Protein AF-A0A6V7J094-F1 (afdb_monomer)

Sequence (58 aa):
YWLFHCHFLFHIVIGMNLILHVGTHADLPPIPPNFPTCGDHLPPITPPLPLSSSTSFH

Foldseek 3Di:
DDKDADPDPVRVVVPRIDDDDDDDPVPDDPQDPPRDDDDPPDDPPPDPDPPPDDPDDD

InterPro domains:
  IPR002355 Multicopper oxidase, copper-binding site [PS00080] (5-16)
  IPR008972 Cupredoxin [G3DSA:2.60.40.420] (1-43)
  IPR008972 Cupredoxin [SSF49503] (2-39)

Secondary structure (DSSP, 8-state):
-EEEE-SSHHHHHTT-EEEE--S-GGGSPPPPTTPPPP------------S-------

Radius of gyration: 24.69 Å; Cα contacts (8 Å, |Δi|>4): 27; chains: 1; bounding box: 33×26×74 Å

Solvent-accessible surface area (backbone atoms only — not comparable to full-atom values): 4253 Å² total; per-residue (Å²): 113,43,87,47,60,51,91,48,70,69,44,40,74,78,56,46,57,47,78,46,81,72,86,58,79,86,76,53,78,78,85,60,89,87,60,86,69,92,69,85,86,66,74,85,79,74,72,76,76,78,94,77,84,79,78,87,78,134

Organism: NCBI:txid1563983

Mean predicted aligned error: 12.73 Å

pLDDT: mean 83.31, std 14.95, range [41.16, 95.94]

Structure (mmCIF, N/CA/C/O backbone):
data_AF-A0A6V7J094-F1
#
_entry.id   AF-A0A6V7J094-F1
#
loop_
_atom_site.group_PDB
_atom_site.id
_atom_site.type_symbol
_atom_site.label_atom_id
_atom_site.label_alt_id
_atom_site.label_comp_id
_atom_site.label_asym_id
_atom_site.label_entity_id
_atom_site.label_seq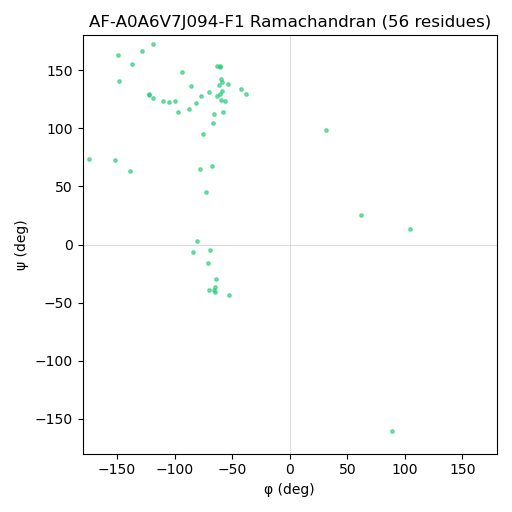_id
_atom_site.pdbx_PDB_ins_code
_atom_site.Cartn_x
_atom_site.Cartn_y
_atom_site.Cartn_z
_atom_site.occupancy
_atom_site.B_iso_or_equiv
_atom_site.auth_seq_id
_atom_site.auth_comp_id
_atom_site.auth_asym_id
_atom_site.auth_atom_id
_atom_site.pdbx_PDB_model_num
ATOM 1 N N . TYR A 1 1 ? -7.998 0.204 4.828 1.00 92.25 1 TYR A N 1
ATOM 2 C CA . TYR A 1 1 ? -6.581 -0.216 4.812 1.00 92.25 1 TYR A CA 1
ATOM 3 C C . TYR A 1 1 ? -5.704 1.013 4.686 1.00 92.25 1 TYR A C 1
ATOM 5 O O . TYR A 1 1 ? -6.052 1.895 3.913 1.00 92.25 1 TYR A O 1
ATOM 13 N N . TRP A 1 2 ? -4.596 1.066 5.419 1.00 93.06 2 TRP A N 1
ATOM 14 C CA . TRP A 1 2 ? -3.632 2.165 5.391 1.00 93.06 2 TRP A CA 1
ATOM 15 C C . TRP A 1 2 ? -2.257 1.627 5.020 1.00 93.06 2 TRP A C 1
ATOM 17 O O . TRP A 1 2 ? -1.788 0.675 5.641 1.00 93.06 2 TRP A O 1
ATOM 27 N N . LEU A 1 3 ? -1.621 2.232 4.021 1.00 94.81 3 LEU A N 1
ATOM 28 C CA . LEU A 1 3 ? -0.242 1.929 3.661 1.00 94.81 3 LEU A CA 1
ATOM 29 C C . LEU A 1 3 ? 0.692 2.799 4.503 1.00 94.81 3 LEU A C 1
ATOM 31 O O . LEU A 1 3 ? 0.683 4.021 4.389 1.00 94.81 3 LEU A O 1
ATOM 35 N N . PHE A 1 4 ? 1.507 2.159 5.330 1.00 95.06 4 PHE A N 1
ATOM 36 C CA . PHE A 1 4 ? 2.568 2.794 6.095 1.00 95.06 4 PHE A CA 1
ATOM 37 C C . PHE A 1 4 ? 3.914 2.360 5.521 1.00 95.06 4 PHE A C 1
ATOM 39 O O . PHE A 1 4 ? 4.192 1.168 5.417 1.00 95.06 4 PHE A O 1
ATOM 46 N N . HIS A 1 5 ? 4.754 3.305 5.117 1.00 94.56 5 HIS A N 1
ATOM 47 C CA . HIS A 1 5 ? 6.043 2.997 4.505 1.00 94.56 5 HIS A CA 1
ATOM 48 C C . HIS A 1 5 ? 7.077 4.078 4.814 1.00 94.56 5 HIS A C 1
ATOM 50 O O . HIS A 1 5 ? 6.741 5.201 5.193 1.00 94.56 5 HIS A O 1
ATOM 56 N N . CYS A 1 6 ? 8.353 3.755 4.613 1.00 93.94 6 CYS A N 1
ATOM 57 C CA . CYS A 1 6 ? 9.391 4.778 4.589 1.00 93.94 6 CYS A CA 1
ATOM 58 C C . CYS A 1 6 ? 9.237 5.631 3.319 1.00 93.94 6 CYS A C 1
ATOM 60 O O . CYS A 1 6 ? 9.139 5.092 2.218 1.00 93.94 6 CYS A O 1
ATOM 62 N N . HIS A 1 7 ? 9.246 6.958 3.447 1.00 94.56 7 HIS A N 1
ATOM 63 C CA . HIS A 1 7 ? 9.081 7.882 2.314 1.00 94.56 7 HIS A CA 1
ATOM 64 C C . HIS A 1 7 ? 10.283 7.894 1.341 1.00 94.56 7 HIS A C 1
ATOM 66 O O . HIS A 1 7 ? 10.251 8.541 0.298 1.00 94.56 7 HIS A O 1
ATOM 72 N N . PHE A 1 8 ? 11.362 7.173 1.654 1.00 95.00 8 PHE A N 1
ATOM 73 C CA . PHE A 1 8 ? 12.496 7.021 0.751 1.00 95.00 8 PHE A CA 1
ATOM 74 C C . PHE A 1 8 ? 12.218 5.932 -0.289 1.00 95.00 8 PHE A C 1
ATOM 76 O O . PHE A 1 8 ? 11.988 4.776 0.070 1.00 95.00 8 PHE A O 1
ATOM 83 N N . LEU A 1 9 ? 12.272 6.296 -1.576 1.00 92.62 9 LEU A N 1
ATOM 84 C CA . LEU A 1 9 ? 11.878 5.423 -2.689 1.00 92.62 9 LEU A CA 1
ATOM 85 C C . LEU A 1 9 ? 12.580 4.058 -2.654 1.00 92.62 9 LEU A C 1
ATOM 87 O O . LEU A 1 9 ? 11.946 3.023 -2.826 1.00 92.62 9 LEU A O 1
ATOM 91 N N . PHE A 1 10 ? 13.881 4.035 -2.378 1.00 93.75 10 PHE A N 1
ATOM 92 C CA . PHE A 1 10 ? 14.608 2.770 -2.306 1.00 93.75 10 PHE A CA 1
ATOM 93 C C . PHE A 1 10 ? 14.119 1.886 -1.158 1.00 93.75 10 PHE A C 1
ATOM 95 O O . PHE A 1 10 ? 14.012 0.679 -1.331 1.00 93.75 10 PHE A O 1
ATOM 102 N N . HIS A 1 11 ? 13.750 2.468 -0.015 1.00 93.31 11 HIS A N 1
ATOM 103 C CA . HIS A 1 11 ? 13.256 1.714 1.135 1.00 93.31 11 HIS A CA 1
ATOM 104 C C . HIS A 1 11 ? 11.868 1.116 0.895 1.00 93.31 11 HIS A C 1
ATOM 106 O O . HIS A 1 11 ? 11.635 -0.030 1.273 1.00 93.31 11 HIS A O 1
ATOM 112 N N . ILE A 1 12 ? 10.956 1.835 0.232 1.00 94.81 12 ILE A N 1
ATOM 113 C CA . ILE A 1 12 ? 9.662 1.243 -0.141 1.00 94.81 12 ILE A CA 1
ATOM 114 C C . ILE A 1 12 ? 9.847 0.097 -1.150 1.00 94.81 12 ILE A C 1
ATOM 116 O O . ILE A 1 12 ? 9.221 -0.948 -0.977 1.00 94.81 12 ILE A O 1
ATOM 120 N N . VAL A 1 13 ? 10.747 0.245 -2.133 1.00 92.81 13 VAL A N 1
ATOM 121 C CA . VAL A 1 13 ? 11.007 -0.774 -3.170 1.00 92.81 13 VAL A CA 1
ATOM 122 C C . VAL A 1 13 ? 11.621 -2.052 -2.592 1.00 92.81 13 VAL A C 1
ATOM 124 O O . VAL A 1 13 ? 11.230 -3.143 -2.995 1.00 92.81 13 VAL A O 1
ATOM 127 N N . ILE A 1 14 ? 12.534 -1.947 -1.622 1.00 95.12 14 ILE A N 1
ATOM 128 C CA . ILE A 1 14 ? 13.134 -3.124 -0.961 1.00 95.12 14 ILE A CA 1
ATOM 129 C C . ILE A 1 14 ? 12.241 -3.739 0.128 1.00 95.12 14 ILE A C 1
ATOM 131 O O . ILE A 1 14 ? 12.656 -4.687 0.789 1.00 95.12 14 ILE A O 1
ATOM 135 N N . GLY A 1 15 ? 11.026 -3.216 0.329 1.00 93.12 15 GLY A N 1
ATOM 136 C CA . GLY A 1 15 ? 10.021 -3.852 1.180 1.00 93.12 15 GLY A CA 1
ATOM 137 C C . GLY A 1 15 ? 9.799 -3.223 2.556 1.00 93.12 15 GLY A C 1
ATOM 138 O O . GLY A 1 15 ? 9.132 -3.834 3.384 1.00 93.12 15 GLY A O 1
ATOM 139 N N . MET A 1 16 ? 10.293 -2.010 2.834 1.00 95.75 16 MET A N 1
ATOM 140 C CA . MET A 1 16 ? 9.981 -1.294 4.085 1.00 95.75 16 MET A CA 1
ATOM 141 C C . MET A 1 16 ? 8.587 -0.652 4.031 1.00 95.75 16 MET A C 1
ATOM 143 O O . MET A 1 16 ? 8.433 0.575 4.042 1.00 95.75 16 MET A O 1
ATOM 147 N N . ASN A 1 17 ? 7.570 -1.503 3.948 1.00 95.56 17 ASN A N 1
ATOM 148 C CA . ASN A 1 17 ? 6.161 -1.145 3.924 1.00 95.56 17 ASN A CA 1
ATOM 149 C C . ASN A 1 17 ? 5.342 -2.088 4.819 1.00 95.56 17 ASN A C 1
ATOM 151 O O . ASN A 1 17 ? 5.746 -3.209 5.115 1.00 95.56 17 ASN A O 1
ATOM 155 N N . LEU A 1 18 ? 4.199 -1.597 5.285 1.00 94.88 18 LEU A N 1
ATOM 156 C CA . LEU A 1 18 ? 3.270 -2.310 6.145 1.00 94.88 18 LEU A CA 1
ATOM 157 C C . LEU A 1 18 ? 1.841 -1.842 5.845 1.00 94.88 18 LEU A C 1
ATOM 159 O O . LEU A 1 18 ? 1.595 -0.656 5.624 1.00 94.88 18 LEU A O 1
ATOM 163 N N . ILE A 1 19 ? 0.890 -2.776 5.847 1.00 95.94 19 ILE A N 1
ATOM 164 C CA . ILE A 1 19 ? -0.535 -2.487 5.670 1.00 95.94 19 ILE A CA 1
ATOM 165 C C . ILE A 1 19 ? -1.245 -2.599 7.017 1.00 95.94 19 ILE A C 1
ATOM 167 O O . ILE A 1 19 ? -1.245 -3.659 7.639 1.00 95.94 19 ILE A O 1
ATOM 171 N N . LEU A 1 20 ? -1.904 -1.522 7.444 1.00 95.31 20 LEU A N 1
ATOM 172 C CA . LEU A 1 20 ? -2.755 -1.507 8.632 1.00 95.31 20 LEU A CA 1
ATOM 173 C C . LEU A 1 20 ? -4.223 -1.639 8.225 1.00 95.31 20 LEU A C 1
ATOM 175 O O . LEU A 1 20 ? -4.755 -0.823 7.466 1.00 95.31 20 LEU A O 1
ATOM 179 N N . HIS A 1 21 ? -4.905 -2.650 8.755 1.00 94.88 21 HIS A N 1
ATOM 180 C CA . HIS A 1 2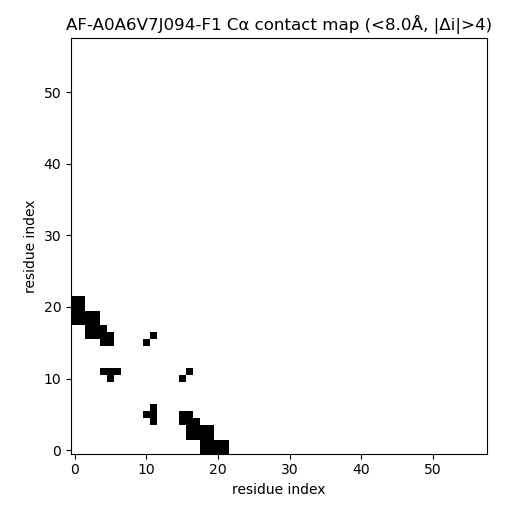1 ? -6.355 -2.759 8.656 1.00 94.88 21 HIS A CA 1
ATOM 181 C C . HIS A 1 21 ? -6.985 -2.216 9.939 1.00 94.88 21 HIS A C 1
ATOM 183 O O . HIS A 1 21 ? -6.780 -2.764 11.018 1.00 94.88 21 HIS A O 1
ATOM 189 N N . VAL A 1 22 ? -7.717 -1.111 9.811 1.00 93.88 22 VAL A N 1
ATOM 190 C CA . VAL A 1 22 ? -8.451 -0.471 10.906 1.00 93.88 22 VAL A CA 1
ATOM 191 C C . VAL A 1 22 ? -9.916 -0.420 10.488 1.00 93.88 22 VAL A C 1
ATOM 193 O O . VAL A 1 22 ? -10.197 0.032 9.377 1.00 93.88 22 VAL A O 1
ATOM 196 N N . GLY A 1 23 ? -10.814 -0.876 11.362 1.00 94.31 23 GLY A N 1
ATOM 197 C CA . GLY A 1 23 ? -12.249 -0.978 11.086 1.00 94.31 23 GLY A CA 1
ATOM 198 C C . GLY A 1 23 ? -12.665 -2.314 10.464 1.00 94.31 23 GLY A C 1
ATOM 199 O O . GLY A 1 23 ? -11.973 -3.327 10.583 1.00 94.31 23 GLY A O 1
ATOM 200 N N . THR A 1 24 ? -13.833 -2.306 9.833 1.00 94.19 24 THR A N 1
ATOM 201 C CA . THR A 1 24 ? -14.483 -3.445 9.180 1.00 94.19 24 THR A CA 1
ATOM 202 C C . THR A 1 24 ? -14.666 -3.192 7.685 1.00 94.19 24 THR A C 1
ATOM 204 O O . THR A 1 24 ? -14.446 -2.092 7.180 1.00 94.19 24 THR A O 1
ATOM 207 N N . HIS A 1 25 ? -15.113 -4.213 6.952 1.00 89.88 25 HIS A N 1
ATOM 208 C CA . HIS A 1 25 ? -15.382 -4.063 5.523 1.00 89.88 25 HIS A CA 1
ATOM 209 C C . HIS A 1 25 ? -16.523 -3.076 5.220 1.00 89.88 25 HIS A C 1
ATOM 211 O O . HIS A 1 25 ? -16.494 -2.418 4.187 1.00 89.88 25 HIS A O 1
ATOM 217 N N . ALA A 1 26 ? -17.498 -2.939 6.124 1.00 93.50 26 ALA A N 1
ATOM 218 C CA . ALA A 1 26 ? -18.622 -2.017 5.962 1.00 93.50 26 ALA A CA 1
ATOM 219 C C . ALA A 1 26 ? -18.215 -0.537 6.091 1.00 93.50 26 ALA A C 1
ATOM 221 O O . ALA A 1 26 ? -18.962 0.337 5.664 1.00 93.50 26 ALA A O 1
ATOM 222 N N . ASP A 1 27 ? -17.030 -0.264 6.647 1.00 94.25 27 ASP A N 1
ATOM 223 C CA . ASP A 1 27 ? -16.485 1.089 6.795 1.00 94.25 27 ASP A CA 1
ATOM 224 C C . ASP A 1 27 ? -15.770 1.579 5.519 1.00 94.25 27 ASP A C 1
ATOM 226 O O . ASP A 1 27 ? -15.349 2.734 5.438 1.00 94.25 27 ASP A O 1
ATOM 230 N N . LEU A 1 28 ? -15.606 0.708 4.513 1.00 92.94 28 LEU A N 1
ATOM 231 C CA . LEU A 1 28 ? -15.058 1.069 3.207 1.00 92.94 28 LEU A CA 1
ATOM 232 C C . LEU A 1 28 ? -16.173 1.607 2.298 1.00 92.94 28 LEU A C 1
ATOM 234 O O . LEU A 1 28 ? -17.247 1.007 2.223 1.00 92.94 28 LEU A O 1
ATOM 238 N N . PRO A 1 29 ? -15.931 2.700 1.551 1.00 92.88 29 PRO A N 1
ATOM 239 C CA . PRO A 1 29 ? -16.868 3.132 0.526 1.00 92.88 29 PRO A CA 1
ATOM 240 C C . PRO A 1 29 ? -16.995 2.057 -0.568 1.00 92.88 29 PRO A C 1
ATOM 242 O O . PRO A 1 29 ? -16.047 1.298 -0.803 1.00 92.88 29 PRO A O 1
ATOM 245 N N . PRO A 1 30 ? -18.137 1.997 -1.274 1.00 93.06 30 PRO A N 1
ATOM 246 C CA . PRO A 1 30 ? -18.290 1.097 -2.408 1.00 93.06 30 PRO A CA 1
ATOM 247 C C 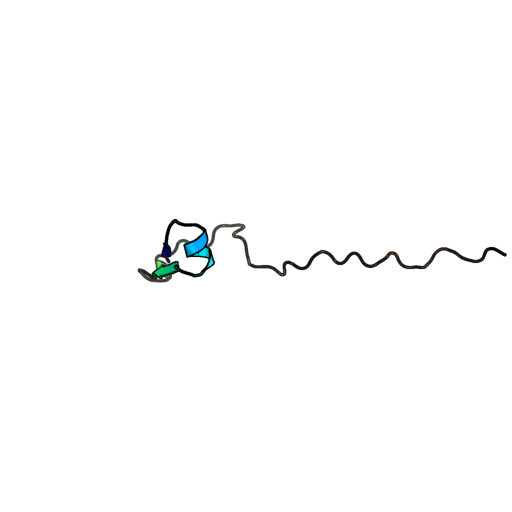. PRO A 1 30 ? -17.262 1.414 -3.500 1.00 93.06 30 PRO A C 1
ATOM 249 O O . PRO A 1 30 ? -16.816 2.554 -3.654 1.00 93.06 30 PRO A O 1
ATOM 252 N N . ILE A 1 31 ? -16.905 0.393 -4.281 1.00 92.38 31 ILE A N 1
ATOM 253 C CA . ILE A 1 31 ? -15.956 0.517 -5.391 1.00 92.38 31 ILE A CA 1
ATOM 254 C C . ILE A 1 31 ? -16.504 1.540 -6.409 1.00 92.38 31 ILE A C 1
ATOM 256 O O . ILE A 1 31 ? -17.631 1.366 -6.883 1.00 92.38 31 ILE A O 1
ATOM 260 N N . PRO A 1 32 ? -15.747 2.598 -6.760 1.00 93.19 32 PRO A N 1
ATOM 261 C CA . PRO A 1 32 ? -16.189 3.591 -7.736 1.00 93.19 32 PRO A CA 1
ATOM 262 C C . PRO A 1 32 ? -16.452 2.988 -9.128 1.00 93.19 32 PRO A C 1
ATOM 264 O O . PRO A 1 32 ? -15.817 1.998 -9.503 1.00 93.19 32 PRO A O 1
ATOM 267 N N . PRO A 1 33 ? -17.331 3.595 -9.948 1.00 93.88 33 PRO A N 1
ATOM 268 C CA . PRO A 1 33 ? -17.461 3.200 -11.348 1.00 93.88 33 PRO A CA 1
ATOM 269 C C . PRO A 1 33 ? -16.119 3.365 -12.080 1.00 93.88 33 PRO A C 1
ATOM 271 O O . PRO A 1 33 ? -15.411 4.349 -11.868 1.00 93.88 33 PRO A O 1
ATOM 274 N N . ASN A 1 34 ? -15.781 2.410 -12.954 1.00 89.94 34 ASN A N 1
ATOM 275 C CA . ASN A 1 34 ? -14.500 2.329 -13.679 1.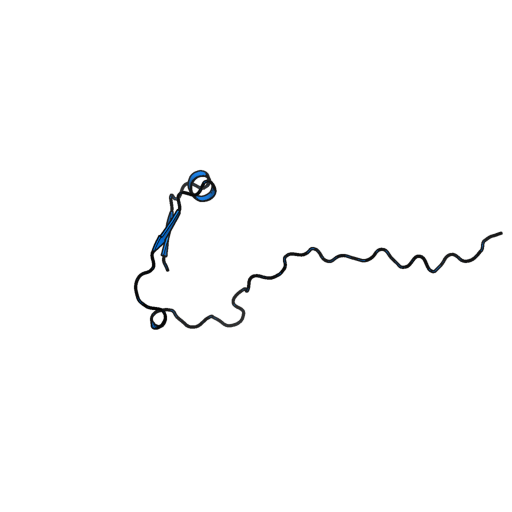00 89.94 34 ASN A CA 1
ATOM 276 C C . ASN A 1 34 ? -13.255 2.174 -12.786 1.00 89.94 34 ASN A C 1
ATOM 278 O O . ASN A 1 34 ? -12.154 2.549 -13.193 1.00 89.94 34 ASN A O 1
ATOM 282 N N . PHE A 1 35 ? -13.402 1.627 -11.576 1.00 92.12 35 PHE A N 1
ATOM 283 C CA . PHE A 1 35 ? -12.242 1.297 -10.755 1.00 92.12 35 PHE A CA 1
ATOM 284 C C . PHE A 1 35 ? -11.354 0.265 -11.475 1.00 92.12 35 PHE A C 1
ATOM 286 O O . PHE A 1 35 ? -11.875 -0.749 -11.950 1.00 92.12 35 PHE A O 1
ATOM 293 N N . PRO A 1 36 ? -10.035 0.507 -11.584 1.00 88.00 36 PRO A N 1
ATOM 294 C CA . PRO A 1 36 ? -9.148 -0.370 -12.331 1.00 88.00 36 PRO A CA 1
ATOM 295 C C . PRO A 1 36 ? -9.106 -1.755 -11.690 1.00 88.00 36 PRO A C 1
ATOM 297 O O . PRO A 1 36 ? -8.835 -1.909 -10.499 1.00 88.00 36 PRO A O 1
ATOM 300 N N . THR A 1 37 ? -9.351 -2.773 -12.503 1.00 88.25 37 THR A N 1
ATOM 301 C CA . THR A 1 37 ? -9.119 -4.166 -12.134 1.00 88.25 37 THR A CA 1
ATOM 302 C C .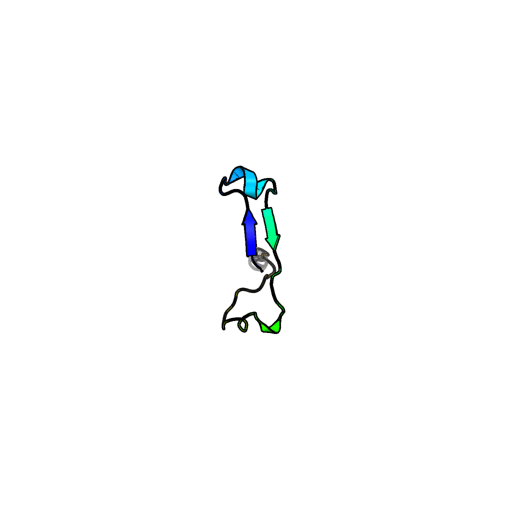 THR A 1 37 ? -7.734 -4.577 -12.603 1.00 88.25 37 THR A C 1
ATOM 304 O O . THR A 1 37 ? -7.260 -4.114 -13.642 1.00 88.25 37 THR A O 1
ATOM 307 N N . CYS A 1 38 ? -7.089 -5.479 -11.864 1.00 85.50 38 CYS A N 1
ATOM 308 C CA . CYS A 1 38 ? -5.936 -6.178 -12.416 1.00 85.50 38 CYS A CA 1
ATOM 309 C C . CYS A 1 38 ? -6.399 -6.926 -13.675 1.00 85.50 38 CYS A C 1
ATOM 311 O O . CYS A 1 38 ? -7.455 -7.560 -13.661 1.00 85.50 38 CYS A O 1
ATOM 313 N N . GLY A 1 39 ? -5.651 -6.798 -14.762 1.00 79.00 39 GLY A N 1
ATOM 314 C CA . GLY A 1 39 ? -5.899 -7.513 -16.005 1.00 79.00 39 GLY A CA 1
ATOM 315 C C . GLY A 1 39 ? -4.629 -8.215 -16.451 1.00 79.00 39 GLY A C 1
ATOM 316 O O . GLY A 1 39 ? -3.536 -7.921 -15.961 1.00 79.00 39 GLY A O 1
ATOM 317 N N . ASP A 1 40 ? -4.767 -9.123 -17.407 1.00 73.75 40 ASP A N 1
ATOM 318 C CA . ASP A 1 40 ? -3.617 -9.723 -18.062 1.00 73.75 40 ASP A CA 1
ATOM 319 C C . ASP A 1 40 ?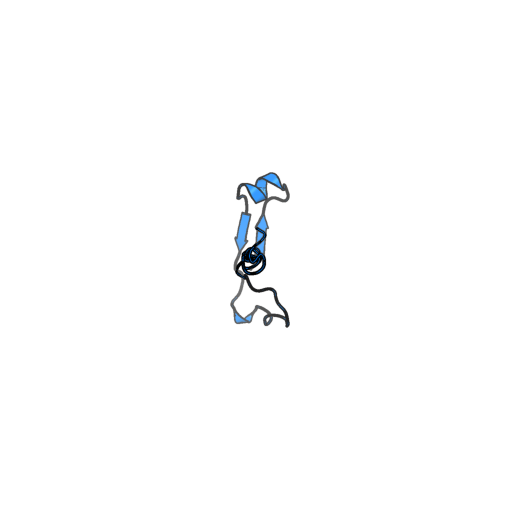 -2.897 -8.635 -18.875 1.00 73.75 40 ASP A C 1
ATOM 321 O O . ASP A 1 40 ? -3.360 -8.221 -19.938 1.00 73.75 40 ASP A O 1
ATOM 325 N N . HIS A 1 41 ? -1.757 -8.145 -18.377 1.00 67.94 41 HIS A N 1
ATOM 326 C CA . HIS A 1 41 ? -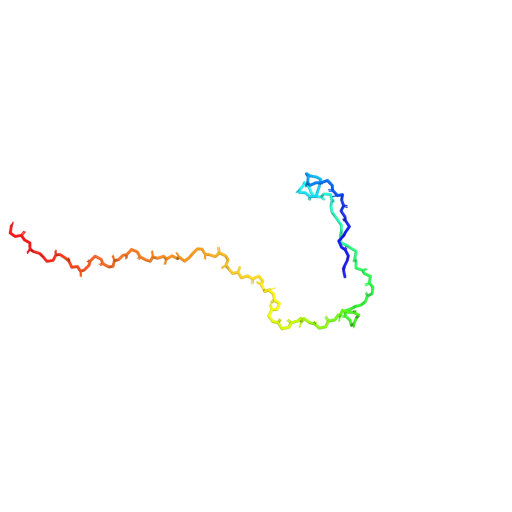0.863 -7.226 -19.097 1.00 67.94 41 HIS A CA 1
ATOM 327 C C . HIS A 1 41 ? -0.097 -7.952 -20.215 1.00 67.94 41 HIS A C 1
ATOM 329 O O . HIS A 1 41 ? 1.120 -7.816 -20.356 1.00 67.94 41 HIS A O 1
ATOM 335 N N . LEU A 1 42 ? -0.798 -8.770 -20.996 1.00 74.94 42 LEU A N 1
ATOM 336 C CA . LEU A 1 42 ? -0.215 -9.434 -22.145 1.00 74.94 42 LEU A CA 1
ATOM 337 C C . LEU A 1 42 ? -0.097 -8.408 -23.275 1.00 74.94 42 LEU A C 1
ATOM 339 O O . LEU A 1 42 ? -1.083 -7.739 -23.600 1.00 74.94 42 LEU A O 1
ATOM 343 N N . PRO A 1 43 ? 1.090 -8.253 -23.885 1.00 72.44 43 PRO A N 1
ATOM 344 C CA . PRO A 1 43 ? 1.202 -7.444 -25.083 1.00 72.44 43 PRO A CA 1
ATOM 345 C C . PRO A 1 43 ? 0.285 -8.037 -26.162 1.00 72.44 43 PRO A C 1
ATOM 347 O O . PRO A 1 43 ? 0.183 -9.265 -26.263 1.00 72.44 43 PRO A O 1
ATOM 350 N N . PRO A 1 44 ? -0.382 -7.206 -26.980 1.00 70.75 44 PRO A N 1
ATOM 351 C CA . PRO A 1 44 ? -1.134 -7.709 -28.117 1.00 70.75 44 PRO A CA 1
ATOM 352 C C . PRO A 1 44 ? -0.180 -8.495 -29.020 1.00 70.75 44 PRO A C 1
ATOM 354 O O . PRO A 1 44 ? 0.764 -7.945 -29.588 1.00 70.75 44 PRO A O 1
ATOM 357 N N . ILE A 1 45 ? -0.405 -9.804 -29.119 1.00 75.50 45 ILE A N 1
ATOM 358 C CA . ILE A 1 45 ? 0.331 -10.663 -30.039 1.00 75.50 45 ILE A CA 1
ATOM 359 C C . ILE A 1 45 ? -0.250 -10.373 -31.420 1.00 75.50 45 ILE A C 1
ATOM 361 O O . ILE A 1 45 ? -1.296 -10.911 -31.771 1.00 75.50 45 ILE A O 1
ATOM 365 N N . THR A 1 46 ? 0.369 -9.481 -32.194 1.00 73.62 46 THR A N 1
ATOM 366 C CA . THR A 1 46 ? 0.054 -9.379 -33.624 1.00 73.62 46 THR A CA 1
ATOM 367 C C . THR A 1 46 ? 0.523 -10.687 -34.259 1.00 73.62 46 THR A C 1
ATOM 369 O O . THR A 1 46 ? 1.734 -10.930 -34.280 1.00 73.62 46 THR A O 1
ATOM 372 N N . PRO A 1 47 ? -0.373 -11.564 -34.751 1.00 71.50 47 PRO A N 1
ATOM 373 C CA . PRO A 1 47 ? 0.073 -12.728 -35.496 1.00 71.50 47 PRO A CA 1
ATOM 374 C C . PRO A 1 47 ? 0.813 -12.217 -36.740 1.00 71.50 47 PRO A C 1
ATOM 376 O O . PRO A 1 47 ? 0.341 -11.252 -37.355 1.00 71.50 47 PRO A O 1
ATOM 379 N N . PRO A 1 48 ? 1.960 -12.803 -37.128 1.00 66.06 48 PRO A N 1
ATOM 380 C CA . PRO A 1 48 ? 2.574 -12.459 -38.401 1.00 66.06 48 PRO A CA 1
ATOM 381 C C . PRO A 1 48 ? 1.534 -12.645 -39.512 1.00 66.06 48 PRO A C 1
ATOM 383 O O . PRO A 1 48 ? 0.752 -13.598 -39.477 1.00 66.06 48 PRO A O 1
ATOM 386 N N . LEU A 1 49 ? 1.502 -11.694 -40.453 1.00 65.94 49 LEU A N 1
ATOM 387 C CA . LEU A 1 49 ? 0.610 -11.706 -41.614 1.00 65.94 49 LEU A CA 1
ATOM 388 C C . LEU A 1 49 ? 0.565 -13.129 -42.202 1.00 65.94 49 LEU A C 1
ATOM 390 O O . LEU A 1 49 ? 1.636 -13.729 -42.359 1.00 65.94 49 LEU A O 1
ATOM 394 N N . PRO A 1 50 ? -0.615 -13.693 -42.527 1.00 60.88 50 PRO A N 1
ATOM 395 C CA . PRO A 1 50 ? -0.661 -14.992 -43.174 1.00 60.88 50 PRO A CA 1
ATOM 396 C C . PRO A 1 50 ? 0.176 -14.917 -44.450 1.00 60.88 50 PRO A C 1
ATOM 398 O O . PRO A 1 50 ? -0.052 -14.063 -45.309 1.00 60.88 50 PRO A O 1
ATOM 401 N N . LEU A 1 51 ? 1.167 -15.803 -44.552 1.00 60.62 51 LEU A N 1
ATOM 402 C CA . LEU A 1 51 ? 1.965 -16.032 -45.751 1.00 60.62 51 LEU A CA 1
ATOM 403 C C . LEU A 1 51 ? 1.058 -16.658 -46.826 1.00 60.62 51 LEU A C 1
ATOM 405 O O . LEU A 1 51 ? 1.171 -17.832 -47.157 1.00 60.62 51 LEU A O 1
ATOM 409 N N . SER A 1 52 ? 0.096 -15.894 -47.334 1.00 61.19 52 SER A N 1
ATOM 410 C CA . SER A 1 52 ? -0.785 -16.297 -48.425 1.00 61.19 52 SER A CA 1
ATOM 411 C C . SER A 1 52 ? -0.984 -15.134 -49.392 1.00 61.19 52 SER A C 1
ATOM 413 O O . SER A 1 52 ? -2.080 -14.602 -49.533 1.00 61.19 52 SER A O 1
ATOM 415 N N . SER A 1 53 ? 0.092 -14.687 -50.036 1.00 57.16 53 SER A N 1
ATOM 416 C CA . SER A 1 53 ? 0.016 -14.038 -51.356 1.00 57.16 53 SER A CA 1
ATOM 417 C C . SER A 1 5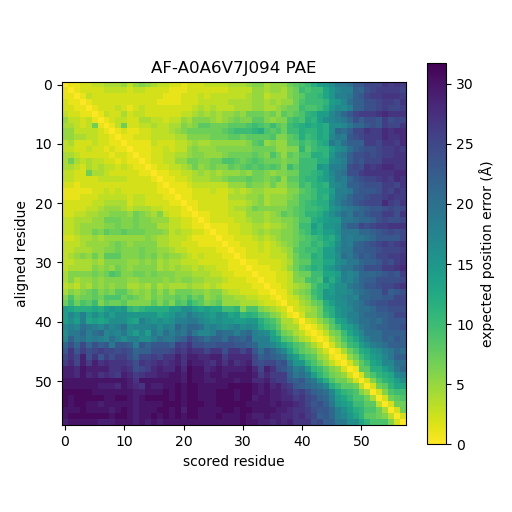3 ? 1.409 -13.753 -51.912 1.00 57.16 53 SER A C 1
ATOM 419 O O . SER A 1 53 ? 1.868 -12.621 -51.976 1.00 57.16 53 SER A O 1
ATOM 421 N N . SER A 1 54 ? 2.096 -14.800 -52.358 1.00 54.66 54 SER A N 1
ATOM 422 C CA . SER A 1 54 ? 2.996 -14.696 -53.512 1.00 54.66 54 SER A CA 1
ATOM 423 C C . SER A 1 54 ? 3.049 -16.060 -54.182 1.00 54.66 54 SER A C 1
ATOM 425 O O . SER A 1 54 ? 3.983 -16.842 -54.050 1.00 54.66 54 SER A O 1
ATOM 427 N N . THR A 1 55 ? 1.936 -16.358 -54.844 1.00 55.50 55 THR A N 1
ATOM 428 C CA . THR A 1 55 ? 1.875 -17.193 -56.039 1.00 55.50 55 THR A CA 1
ATOM 429 C C . THR A 1 55 ? 3.073 -16.935 -56.954 1.00 55.50 55 THR A C 1
ATOM 431 O O . THR A 1 55 ? 3.326 -15.787 -57.305 1.00 55.50 55 THR A O 1
ATOM 434 N N . SER A 1 56 ? 3.744 -18.020 -57.351 1.00 57.22 56 SER 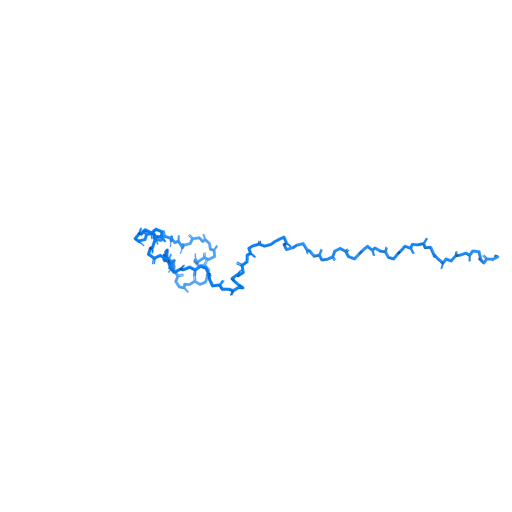A N 1
ATOM 435 C CA . SER A 1 56 ? 4.335 -18.252 -58.675 1.00 57.22 56 SER A CA 1
ATOM 436 C C . SER A 1 56 ? 4.836 -17.012 -59.428 1.00 57.22 56 SER A C 1
ATOM 438 O O . SER A 1 56 ? 4.073 -16.387 -60.162 1.00 57.22 56 SER A O 1
ATOM 440 N N . PHE A 1 57 ? 6.142 -16.757 -59.370 1.00 48.62 57 PHE A N 1
ATOM 441 C CA . PHE A 1 57 ? 6.853 -16.197 -60.517 1.00 48.62 57 PHE A CA 1
ATOM 442 C C . PHE A 1 57 ? 7.928 -17.193 -60.956 1.00 48.62 57 PHE A C 1
ATOM 444 O O . PHE A 1 57 ? 8.690 -17.689 -60.130 1.00 48.62 57 PHE A O 1
ATOM 451 N N . HIS A 1 58 ? 7.829 -17.508 -62.247 1.00 41.16 58 HIS A N 1
ATOM 452 C CA . HIS A 1 58 ? 8.700 -18.292 -63.120 1.00 41.16 58 HIS A CA 1
ATOM 453 C C . HIS A 1 58 ? 10.182 -18.349 -62.732 1.00 41.16 58 HIS A C 1
ATOM 455 O O . HIS A 1 58 ? 10.751 -17.274 -62.438 1.00 41.16 58 HIS A O 1
#